Protein AF-A0A2A2GWK4-F1 (afdb_monomer_lite)

pLDDT: mean 82.06, std 14.41, range [37.09, 96.56]

Radius of gyration: 16.37 Å; chains: 1; bounding box: 42×34×47 Å

Secondary structure (DSSP, 8-state):
------PPEEEEEEEETTEEEEEEEEEETTEEEEEEEEEEEEPPHHHHH-TTSPPEEEEEEEEEEEES-GGG--TTTS-TTS-HHHHHHHHHHHHHHHHHHHT-

Foldseek 3Di:
DPPPPQDDWDKDWDDDVQKIWIWIWGADPQFIKIKIWIWGWDDDPVCVVPVPDDIDIHTPDIDIFTDRDLVPDDLVSDDPPDDPVSSVRNNVRSVVVNVVVVVD

Structure (mmCIF, N/CA/C/O backbone):
data_AF-A0A2A2GWK4-F1
#
_entry.id   AF-A0A2A2GWK4-F1
#
loop_
_atom_site.group_PDB
_atom_site.id
_atom_site.type_symbol
_atom_site.label_atom_id
_atom_site.label_alt_id
_atom_site.label_comp_id
_atom_site.label_asym_id
_atom_site.label_entity_id
_atom_site.label_seq_id
_atom_site.pdbx_PDB_ins_code
_atom_site.Cartn_x
_atom_site.Cartn_y
_atom_site.Cartn_z
_atom_site.occupancy
_atom_site.B_iso_or_equiv
_atom_site.auth_seq_id
_atom_site.auth_comp_id
_atom_site.auth_asym_id
_atom_site.auth_atom_id
_atom_site.pdbx_PDB_model_num
ATOM 1 N N . MET A 1 1 ? -4.429 -17.274 30.258 1.00 37.09 1 MET A N 1
ATOM 2 C CA . MET A 1 1 ? -3.946 -16.336 29.219 1.00 37.09 1 MET A CA 1
ATOM 3 C C . MET A 1 1 ? -4.743 -16.583 27.950 1.00 37.09 1 MET A C 1
ATOM 5 O O . MET A 1 1 ? -4.541 -17.601 27.300 1.00 37.09 1 MET A O 1
ATOM 9 N N . ILE A 1 2 ? -5.713 -15.723 27.647 1.00 43.41 2 ILE A N 1
ATOM 10 C CA . ILE A 1 2 ? -6.500 -15.834 26.416 1.00 43.41 2 ILE A CA 1
ATOM 11 C C . ILE A 1 2 ? -5.580 -15.359 25.288 1.00 43.41 2 ILE A C 1
ATOM 13 O O . ILE A 1 2 ? -5.178 -14.198 25.281 1.00 43.41 2 ILE A O 1
ATOM 17 N N . LYS A 1 3 ? -5.183 -16.260 24.379 1.00 45.56 3 LYS A N 1
ATOM 18 C CA . LYS A 1 3 ? -4.551 -15.869 23.112 1.00 45.56 3 LYS A CA 1
ATOM 19 C C . LYS A 1 3 ? -5.536 -14.929 22.423 1.00 45.56 3 LYS A C 1
ATOM 21 O O . LYS A 1 3 ? -6.603 -15.380 22.009 1.00 45.56 3 LYS A O 1
ATOM 26 N N . GLY A 1 4 ? -5.220 -13.634 22.387 1.00 48.41 4 GLY A N 1
ATOM 27 C CA . GLY A 1 4 ? -6.018 -12.653 21.662 1.00 48.41 4 GLY A CA 1
ATOM 28 C C . GLY A 1 4 ? -6.240 -13.183 20.252 1.00 48.41 4 GLY A C 1
ATOM 29 O O . GLY A 1 4 ? -5.276 -13.562 19.587 1.00 48.41 4 GLY A O 1
ATOM 30 N N . LYS A 1 5 ? -7.504 -13.319 19.844 1.00 52.06 5 LYS A N 1
ATOM 31 C CA . LYS A 1 5 ? -7.852 -13.733 18.484 1.00 52.06 5 LYS A CA 1
ATOM 32 C C . LYS A 1 5 ? -7.156 -12.758 17.536 1.00 52.06 5 LYS A C 1
ATOM 34 O O . LYS A 1 5 ? -7.502 -11.580 17.529 1.00 52.06 5 LYS A O 1
ATOM 39 N N . GLU A 1 6 ? -6.150 -13.219 16.793 1.00 55.38 6 GLU A N 1
ATOM 40 C CA . GLU A 1 6 ? -5.545 -12.403 15.744 1.00 55.38 6 GLU A CA 1
ATOM 41 C C . GLU A 1 6 ? -6.649 -12.048 14.751 1.00 55.38 6 GLU A C 1
ATOM 43 O O . GLU A 1 6 ? -7.264 -12.918 14.132 1.00 55.38 6 GLU A O 1
ATOM 48 N N . LEU A 1 7 ? -6.955 -10.757 14.665 1.00 62.06 7 LEU A N 1
ATOM 49 C CA . LEU A 1 7 ? -7.925 -10.249 13.711 1.00 62.06 7 LEU A CA 1
ATOM 50 C C . LEU A 1 7 ? -7.404 -10.484 12.283 1.00 62.06 7 LEU A C 1
ATOM 52 O O . LEU A 1 7 ? -6.186 -10.470 12.059 1.00 62.06 7 LEU A O 1
ATOM 56 N N . PRO A 1 8 ? -8.302 -10.692 11.304 1.00 72.56 8 PRO A N 1
ATOM 57 C CA . PRO A 1 8 ? -7.906 -10.997 9.938 1.00 72.56 8 PRO A CA 1
ATOM 58 C C . PRO A 1 8 ? -6.983 -9.907 9.381 1.00 72.56 8 PRO A C 1
ATOM 60 O O . PRO A 1 8 ? -7.288 -8.714 9.418 1.00 72.56 8 PRO A O 1
ATOM 63 N N . THR A 1 9 ? -5.831 -10.337 8.867 1.00 85.00 9 THR A N 1
ATOM 64 C CA . THR A 1 9 ? -4.916 -9.473 8.119 1.00 85.00 9 THR A CA 1
ATOM 65 C C . THR A 1 9 ? -5.297 -9.536 6.647 1.00 85.00 9 THR A C 1
ATOM 67 O O . THR A 1 9 ? -5.266 -10.606 6.042 1.00 85.00 9 THR A O 1
ATOM 70 N N . LEU A 1 10 ? -5.642 -8.392 6.060 1.00 91.31 10 LEU A N 1
ATOM 71 C CA . LEU A 1 10 ? -5.964 -8.280 4.641 1.00 91.31 10 LEU A CA 1
ATOM 72 C C . LEU A 1 10 ? -4.744 -7.821 3.852 1.00 91.31 10 LEU A C 1
ATOM 74 O O . LEU A 1 10 ? -3.921 -7.045 4.329 1.00 91.31 10 LEU A O 1
ATOM 78 N N . TYR A 1 11 ? -4.641 -8.290 2.616 1.00 93.69 11 TYR A N 1
ATOM 79 C CA . TYR A 1 11 ? -3.549 -7.946 1.718 1.00 93.69 11 TYR A CA 1
ATOM 80 C C . TYR A 1 11 ? -4.087 -7.711 0.312 1.00 93.69 11 TYR A C 1
ATOM 82 O O . TYR A 1 11 ? -4.888 -8.498 -0.200 1.00 93.69 11 TYR A O 1
ATOM 90 N N . ASP A 1 12 ? -3.623 -6.643 -0.329 1.00 95.44 12 ASP A N 1
ATOM 91 C CA . ASP A 1 12 ? -3.877 -6.409 -1.745 1.00 95.44 12 ASP A CA 1
ATOM 92 C C . ASP A 1 12 ? -2.677 -5.717 -2.411 1.00 95.44 12 ASP A C 1
ATOM 94 O O . ASP A 1 12 ? -1.815 -5.120 -1.756 1.00 95.44 12 ASP A O 1
ATOM 98 N N . ARG A 1 13 ? -2.569 -5.857 -3.735 1.00 94.69 13 ARG A N 1
ATOM 99 C CA . ARG A 1 13 ? -1.432 -5.365 -4.512 1.00 94.69 13 ARG A CA 1
ATOM 100 C C . ARG A 1 13 ? -1.795 -5.001 -5.944 1.00 94.69 13 ARG A C 1
ATOM 102 O O . ARG A 1 13 ? -2.664 -5.606 -6.564 1.00 94.69 13 ARG A O 1
ATOM 109 N N . VAL A 1 14 ? -1.003 -4.101 -6.517 1.00 95.75 14 VAL A N 1
ATOM 110 C CA . VAL A 1 14 ? -1.017 -3.770 -7.947 1.00 95.75 14 VAL A CA 1
ATOM 111 C C . VAL A 1 14 ? 0.410 -3.800 -8.495 1.00 95.75 14 VAL A C 1
ATOM 113 O O . VAL A 1 14 ? 1.334 -3.244 -7.899 1.00 95.75 14 VAL A O 1
ATOM 116 N N . GLY A 1 15 ? 0.602 -4.475 -9.631 1.00 93.00 15 GLY A N 1
ATOM 117 C CA . GLY A 1 15 ? 1.865 -4.499 -10.369 1.00 93.00 15 GLY A CA 1
ATOM 118 C C . GLY A 1 15 ? 1.829 -3.536 -11.554 1.00 93.00 15 GLY A C 1
ATOM 119 O O . GLY A 1 15 ? 0.889 -3.585 -12.339 1.00 93.00 15 GLY A O 1
ATOM 120 N N . ILE A 1 16 ? 2.851 -2.689 -11.697 1.00 91.00 16 ILE A N 1
ATOM 121 C CA . ILE A 1 16 ? 3.007 -1.749 -12.819 1.00 91.00 16 ILE A CA 1
ATOM 122 C C . ILE A 1 16 ? 4.443 -1.853 -13.334 1.00 91.00 16 ILE A C 1
ATOM 124 O O . ILE A 1 16 ? 5.397 -1.444 -12.665 1.00 91.00 16 ILE A O 1
ATOM 128 N N . GLY A 1 17 ? 4.611 -2.449 -14.516 1.00 88.12 17 GLY A N 1
ATOM 129 C CA . GLY A 1 17 ? 5.925 -2.720 -15.099 1.00 88.12 17 GLY A CA 1
ATOM 130 C C . GLY A 1 17 ? 6.814 -3.552 -14.166 1.00 88.12 17 GLY A C 1
ATOM 131 O O . GLY A 1 17 ? 6.493 -4.686 -13.808 1.00 88.12 17 GLY A O 1
ATOM 132 N N . SER A 1 18 ? 7.957 -2.992 -13.757 1.00 88.56 18 SER A N 1
ATOM 133 C CA . SER A 1 18 ? 8.884 -3.630 -12.810 1.00 88.56 18 SER A CA 1
ATOM 134 C C . SER A 1 18 ? 8.537 -3.386 -11.336 1.00 88.56 18 SER A C 1
ATOM 136 O O . SER A 1 18 ? 9.186 -3.968 -10.465 1.00 88.56 18 SER A O 1
ATOM 138 N N . LYS A 1 19 ? 7.534 -2.557 -11.031 1.00 92.38 19 LYS A N 1
ATOM 139 C CA . LYS A 1 19 ? 7.162 -2.148 -9.671 1.00 92.38 19 LYS A CA 1
ATOM 140 C C . LYS A 1 19 ? 5.930 -2.918 -9.189 1.00 92.38 19 LYS A C 1
ATOM 142 O O . LYS A 1 19 ? 5.065 -3.294 -9.973 1.00 92.38 19 LYS A O 1
ATOM 147 N N . ASN A 1 20 ? 5.845 -3.159 -7.888 1.00 94.62 20 ASN A N 1
ATOM 148 C CA . ASN A 1 20 ? 4.645 -3.640 -7.213 1.00 94.62 20 ASN A CA 1
ATOM 149 C C . ASN A 1 20 ? 4.367 -2.760 -6.007 1.00 94.62 20 ASN A C 1
ATOM 151 O O . ASN A 1 20 ? 5.264 -2.524 -5.204 1.00 94.62 20 ASN A O 1
ATOM 155 N N . TYR A 1 21 ? 3.121 -2.348 -5.874 1.00 96.31 21 TYR A N 1
ATOM 156 C CA . TYR A 1 21 ? 2.600 -1.576 -4.761 1.00 96.31 21 TYR A CA 1
ATOM 157 C C . TYR A 1 21 ? 1.717 -2.517 -3.956 1.00 96.31 21 TYR A C 1
ATOM 159 O O . TYR A 1 21 ? 0.845 -3.170 -4.526 1.00 96.31 21 TYR A O 1
ATOM 167 N N . CYS A 1 22 ? 2.003 -2.671 -2.671 1.00 95.88 22 CYS A N 1
ATOM 168 C CA . CYS A 1 22 ? 1.325 -3.614 -1.792 1.00 95.88 22 CYS A CA 1
ATOM 169 C C . CYS A 1 22 ? 0.803 -2.867 -0.571 1.00 95.88 22 CYS A C 1
ATOM 171 O O . CYS A 1 22 ? 1.513 -2.018 -0.034 1.00 95.88 22 CYS A O 1
ATOM 173 N N . VAL A 1 23 ? -0.396 -3.219 -0.119 1.00 95.69 23 VAL A N 1
ATOM 174 C CA . VAL A 1 23 ? -0.943 -2.748 1.151 1.00 95.69 23 VAL A CA 1
ATOM 175 C C . VAL A 1 23 ? -1.326 -3.963 1.975 1.00 95.69 23 VAL A C 1
ATOM 177 O O . VAL A 1 23 ? -2.092 -4.812 1.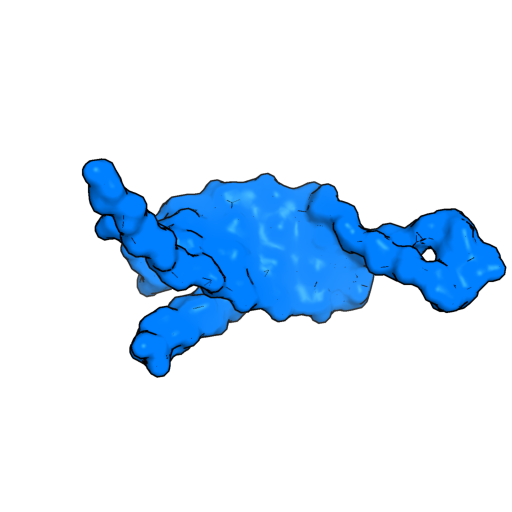520 1.00 95.69 23 VAL A O 1
ATOM 180 N N . THR A 1 24 ? -0.775 -4.040 3.180 1.00 95.12 24 THR A N 1
ATOM 181 C CA . THR A 1 24 ? -1.219 -4.990 4.201 1.00 95.12 24 THR A CA 1
ATOM 182 C C . THR A 1 24 ? -2.007 -4.216 5.241 1.00 95.12 24 THR A C 1
ATOM 184 O O . THR A 1 24 ? -1.497 -3.244 5.780 1.00 95.12 24 THR A O 1
ATOM 187 N N . CYS A 1 25 ? -3.229 -4.640 5.525 1.00 92.94 25 CYS A N 1
ATOM 188 C CA . CYS A 1 25 ? -4.103 -4.035 6.513 1.00 92.94 25 CYS A CA 1
ATOM 189 C C . CYS A 1 25 ? -4.276 -4.982 7.694 1.00 92.94 25 CYS A C 1
ATOM 191 O O . CYS A 1 25 ? -4.687 -6.130 7.521 1.00 92.94 25 CYS A O 1
ATOM 193 N N . LYS A 1 26 ? -4.001 -4.487 8.898 1.00 91.81 26 LYS A N 1
ATOM 194 C CA . LYS A 1 26 ? -4.241 -5.202 10.150 1.00 91.81 26 LYS A CA 1
ATOM 195 C C . LYS A 1 26 ? -5.262 -4.433 10.971 1.00 91.81 26 LYS A C 1
ATOM 197 O O . LYS A 1 26 ? -5.014 -3.285 11.329 1.00 91.81 26 LYS A O 1
ATOM 202 N N . LYS A 1 27 ? -6.389 -5.071 11.288 1.00 87.06 27 LYS A N 1
ATOM 203 C CA . LYS A 1 27 ? -7.375 -4.496 12.206 1.00 87.06 27 LYS A CA 1
ATOM 204 C C . LYS A 1 27 ? -6.807 -4.472 13.629 1.00 87.06 27 LYS A C 1
ATOM 206 O O . LYS A 1 27 ? -6.179 -5.437 14.071 1.00 87.06 27 LYS A O 1
ATOM 211 N N . LYS A 1 28 ? -7.016 -3.358 14.318 1.00 87.06 28 LYS A N 1
ATOM 212 C CA . LYS A 1 28 ? -6.687 -3.108 15.724 1.00 87.06 28 LYS A CA 1
ATOM 213 C C . LYS A 1 28 ? -7.966 -2.737 16.475 1.00 87.06 28 LYS A C 1
ATOM 215 O O . LYS A 1 28 ? -9.019 -2.581 15.864 1.00 87.06 28 LYS A O 1
ATOM 220 N N . GLU A 1 29 ? -7.884 -2.636 17.798 1.00 84.50 29 GLU A N 1
ATOM 221 C CA . GLU A 1 29 ? -9.038 -2.275 18.636 1.00 84.50 29 GLU A CA 1
ATOM 222 C C . GLU A 1 29 ? -9.557 -0.861 18.333 1.00 84.50 29 GLU A C 1
ATOM 224 O O . GLU A 1 29 ? -10.759 -0.626 18.375 1.00 84.50 29 GLU A O 1
ATOM 229 N N . ASP A 1 30 ? -8.664 0.055 17.957 1.00 84.38 30 ASP A N 1
ATOM 230 C CA . ASP A 1 30 ? -8.930 1.480 17.739 1.00 84.38 30 ASP A CA 1
ATOM 231 C C . ASP A 1 30 ? -8.818 1.918 16.264 1.00 84.38 30 ASP A C 1
ATOM 233 O O . ASP A 1 30 ? -8.732 3.112 15.972 1.00 84.38 30 ASP A O 1
ATOM 237 N N . GLY A 1 31 ? -8.790 0.968 15.322 1.00 87.69 31 GLY A N 1
ATOM 238 C CA . GLY A 1 31 ? -8.705 1.266 13.890 1.00 87.69 31 GLY A CA 1
ATOM 239 C C . GLY A 1 31 ? -7.941 0.216 13.088 1.00 87.69 31 GLY A C 1
ATOM 240 O O . GLY A 1 31 ? -8.095 -0.989 13.294 1.00 87.69 31 GLY A O 1
ATOM 241 N N . TYR A 1 32 ? -7.109 0.674 12.153 1.00 89.88 32 TYR A N 1
ATOM 242 C CA . TYR A 1 32 ? -6.344 -0.169 11.241 1.00 89.88 32 TYR A CA 1
ATOM 243 C C . TYR A 1 32 ? -4.909 0.334 11.089 1.00 89.88 32 TYR A C 1
ATOM 245 O O . TYR A 1 32 ? -4.664 1.519 10.862 1.00 89.88 32 TYR A O 1
ATOM 253 N N . ASP A 1 33 ? -3.961 -0.597 11.143 1.00 91.94 33 ASP A N 1
ATOM 254 C CA . ASP A 1 33 ? -2.579 -0.355 10.744 1.00 91.94 33 ASP A CA 1
ATOM 255 C C . ASP A 1 33 ? -2.408 -0.809 9.288 1.00 91.94 33 ASP A C 1
ATOM 257 O O . ASP A 1 33 ? -2.615 -1.983 8.954 1.00 91.94 33 ASP A O 1
ATOM 261 N N . LEU A 1 34 ? -2.020 0.117 8.413 1.00 93.44 34 LEU A N 1
ATOM 262 C CA . LEU A 1 34 ? -1.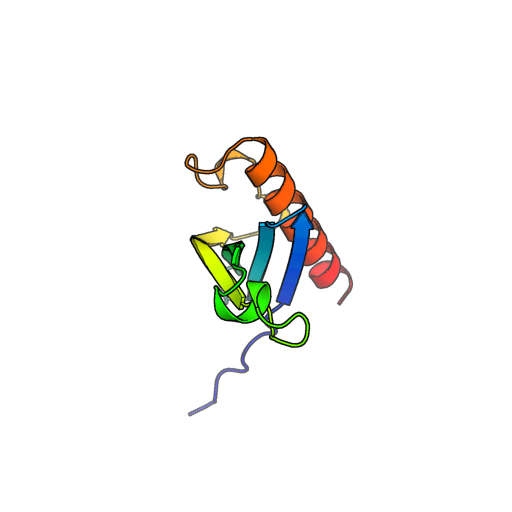738 -0.144 7.007 1.00 93.44 34 LEU A CA 1
ATOM 263 C C . LEU A 1 34 ? -0.230 -0.087 6.754 1.00 93.44 34 LEU A C 1
ATOM 265 O O . LEU A 1 34 ? 0.399 0.957 6.914 1.00 93.44 34 LEU A O 1
ATOM 269 N N . LEU A 1 35 ? 0.340 -1.192 6.285 1.00 95.44 35 LEU A N 1
ATOM 270 C CA . LEU A 1 35 ? 1.713 -1.273 5.795 1.00 95.44 35 LEU A CA 1
ATOM 271 C C . LEU A 1 35 ? 1.720 -1.094 4.275 1.00 95.44 35 LEU A C 1
ATOM 273 O O . LEU A 1 35 ? 1.213 -1.948 3.544 1.00 95.44 35 LEU A O 1
ATOM 277 N N . LEU A 1 36 ? 2.320 -0.003 3.806 1.00 95.56 36 LEU A N 1
ATOM 278 C CA . LEU A 1 36 ? 2.449 0.346 2.396 1.00 95.56 36 LEU A CA 1
ATOM 279 C C . LEU A 1 36 ? 3.861 -0.000 1.932 1.00 95.56 36 LEU A C 1
ATOM 281 O O . LEU A 1 36 ? 4.839 0.565 2.420 1.00 95.56 36 LEU A O 1
ATOM 285 N N . GLU A 1 37 ? 3.974 -0.890 0.949 1.00 96.56 37 GLU A N 1
ATOM 286 C CA . GLU A 1 37 ? 5.261 -1.301 0.394 1.00 96.56 37 GLU A CA 1
ATOM 287 C C . GLU A 1 37 ? 5.319 -1.087 -1.117 1.00 96.56 37 GLU A C 1
ATOM 289 O O . GLU A 1 37 ? 4.457 -1.550 -1.867 1.00 96.56 37 GLU A O 1
ATOM 294 N N . LYS A 1 38 ? 6.411 -0.482 -1.588 1.00 95.06 38 LYS A N 1
ATOM 295 C CA . LYS A 1 38 ? 6.800 -0.490 -3.002 1.00 95.06 38 LYS A CA 1
ATOM 296 C C . LYS A 1 38 ? 7.950 -1.465 -3.178 1.00 95.06 38 LYS A C 1
ATOM 298 O O . LYS A 1 38 ? 8.992 -1.340 -2.534 1.00 95.06 38 LYS A O 1
ATOM 303 N N . LYS A 1 39 ? 7.790 -2.418 -4.090 1.00 93.75 39 LYS A N 1
ATOM 304 C CA . LYS A 1 39 ? 8.789 -3.443 -4.398 1.00 93.75 39 LYS A CA 1
ATOM 305 C C . LYS A 1 39 ? 9.188 -3.355 -5.862 1.00 93.75 39 LYS A C 1
ATOM 307 O O . LYS A 1 39 ? 8.321 -3.280 -6.726 1.00 93.75 39 LYS A O 1
ATOM 312 N N . ILE A 1 40 ? 10.480 -3.417 -6.162 1.00 91.56 40 ILE A N 1
ATOM 313 C CA . ILE A 1 40 ? 10.979 -3.502 -7.540 1.00 91.56 40 ILE A CA 1
ATOM 314 C C . ILE A 1 40 ? 11.414 -4.926 -7.860 1.00 91.56 40 ILE A C 1
ATOM 316 O O . ILE A 1 40 ? 11.987 -5.629 -7.025 1.00 91.56 40 ILE A O 1
ATOM 320 N N . LYS A 1 41 ? 11.135 -5.360 -9.085 1.00 85.25 41 LYS A N 1
ATOM 321 C CA . LYS A 1 41 ? 11.622 -6.617 -9.640 1.00 85.25 41 LYS A CA 1
ATOM 322 C C . LYS A 1 41 ? 13.116 -6.474 -9.903 1.00 85.25 41 LYS A C 1
ATOM 324 O O . LYS A 1 41 ? 13.525 -5.678 -10.742 1.00 85.25 41 LYS A O 1
ATOM 329 N N . ILE A 1 42 ? 13.915 -7.279 -9.217 1.00 80.56 42 ILE A N 1
ATOM 330 C CA . ILE A 1 42 ? 15.347 -7.395 -9.463 1.00 80.56 42 ILE A CA 1
ATOM 331 C C . ILE A 1 42 ? 15.572 -8.668 -10.273 1.00 80.56 42 ILE A C 1
ATOM 333 O O . ILE A 1 42 ? 15.197 -9.770 -9.863 1.00 80.56 42 ILE A O 1
ATOM 337 N N . ARG A 1 43 ? 16.178 -8.517 -11.453 1.00 70.25 43 ARG A N 1
ATOM 338 C CA . ARG A 1 43 ? 16.750 -9.655 -12.173 1.00 70.25 43 ARG A CA 1
ATOM 339 C C . ARG A 1 43 ? 18.112 -9.924 -11.550 1.00 70.25 43 ARG A C 1
ATOM 341 O O . ARG A 1 43 ? 18.966 -9.044 -11.540 1.00 70.25 43 ARG A O 1
ATOM 348 N N . SER A 1 44 ? 18.315 -11.117 -11.001 1.00 63.66 44 SER A N 1
ATOM 349 C CA . SER A 1 44 ? 19.665 -11.519 -10.612 1.00 63.66 44 SER A CA 1
ATOM 350 C C . SER A 1 44 ? 20.543 -11.576 -11.870 1.00 63.66 44 SER A C 1
ATOM 352 O O . SER A 1 44 ? 20.051 -11.939 -12.940 1.00 63.66 44 SER A O 1
ATOM 354 N N . LYS A 1 45 ? 21.847 -11.271 -11.760 1.00 62.78 45 LYS A N 1
ATOM 355 C CA . LYS A 1 45 ? 22.809 -11.496 -12.863 1.00 62.78 45 LYS A CA 1
ATOM 356 C C . LYS A 1 45 ? 22.729 -12.942 -13.381 1.00 62.78 45 LYS A C 1
ATOM 358 O O . LYS A 1 45 ? 22.831 -13.189 -14.573 1.00 62.78 45 LYS A O 1
ATOM 363 N N . ARG A 1 46 ? 22.420 -13.884 -12.482 1.00 57.72 46 ARG A N 1
ATOM 364 C CA . ARG A 1 46 ? 22.191 -15.300 -12.796 1.00 57.72 46 ARG A CA 1
ATOM 365 C C . ARG A 1 46 ? 20.947 -15.553 -13.661 1.00 57.72 46 ARG A C 1
ATOM 367 O O . ARG A 1 46 ? 20.972 -16.506 -14.417 1.00 57.72 46 ARG A O 1
ATOM 374 N N . LYS A 1 47 ? 19.894 -14.726 -13.591 1.00 58.41 47 LYS A N 1
ATOM 375 C CA . LYS A 1 47 ? 18.733 -14.820 -14.498 1.00 58.41 47 LYS A CA 1
ATOM 376 C C . LYS A 1 47 ? 19.042 -14.300 -15.903 1.00 58.41 47 LYS A C 1
ATOM 378 O O . LYS A 1 47 ? 18.455 -14.763 -16.869 1.00 58.41 47 LYS A O 1
ATOM 383 N N . VAL A 1 48 ? 19.939 -13.321 -16.020 1.00 59.12 48 VAL A N 1
ATOM 384 C CA . VAL A 1 48 ? 20.391 -12.841 -17.338 1.00 59.12 48 VAL A CA 1
ATOM 385 C C . VAL A 1 48 ? 21.099 -13.970 -18.093 1.00 59.12 48 VAL A C 1
ATOM 387 O O . VAL A 1 48 ? 20.919 -14.089 -19.296 1.00 59.12 48 VAL A O 1
ATOM 390 N N . ALA A 1 49 ? 21.826 -14.824 -17.367 1.00 60.78 49 ALA A N 1
ATOM 391 C CA . ALA A 1 49 ? 22.481 -16.012 -17.910 1.00 60.78 49 ALA A CA 1
ATOM 392 C C . ALA A 1 49 ? 21.569 -17.255 -18.015 1.00 60.78 49 ALA A C 1
ATOM 394 O O . ALA A 1 49 ? 21.886 -18.163 -18.772 1.00 60.78 49 ALA A O 1
ATOM 395 N N . ASP A 1 50 ? 20.463 -17.318 -17.264 1.00 62.38 50 ASP A N 1
ATOM 396 C CA . ASP A 1 50 ? 19.559 -18.475 -17.224 1.00 62.38 50 ASP A CA 1
ATOM 397 C C . ASP A 1 50 ? 18.087 -18.029 -17.049 1.00 62.38 50 ASP A C 1
ATOM 399 O O . ASP A 1 50 ? 17.687 -17.595 -15.954 1.00 62.38 50 ASP A O 1
ATOM 403 N N . PRO A 1 51 ? 17.248 -18.135 -18.099 1.00 64.00 51 PRO A N 1
ATOM 404 C CA . PRO A 1 51 ? 15.862 -17.676 -18.063 1.00 64.00 51 PRO A CA 1
ATOM 405 C C . PRO A 1 51 ? 14.998 -18.416 -17.028 1.00 64.00 51 PRO A C 1
ATOM 407 O O . PRO A 1 51 ? 14.026 -17.825 -16.532 1.00 64.00 51 PRO A O 1
ATOM 410 N N . ASN A 1 52 ? 15.390 -19.632 -16.623 1.00 69.44 52 ASN A N 1
ATOM 411 C CA . ASN A 1 52 ? 14.670 -20.459 -15.652 1.00 69.44 52 ASN A CA 1
ATOM 412 C C . ASN A 1 52 ? 14.853 -19.985 -14.202 1.00 69.44 52 ASN A C 1
ATOM 414 O O . ASN A 1 52 ? 14.114 -20.410 -13.313 1.00 69.44 52 ASN A O 1
ATOM 418 N N . LYS A 1 53 ? 15.783 -19.057 -13.924 1.00 64.81 53 LYS A N 1
ATOM 419 C CA . LYS A 1 53 ? 15.965 -18.539 -12.558 1.00 64.81 53 LYS A CA 1
ATOM 420 C C . LYS A 1 53 ? 14.924 -17.496 -12.166 1.00 64.81 53 LYS A C 1
ATOM 422 O O . LYS A 1 53 ? 14.550 -16.604 -12.938 1.00 64.81 53 LYS A O 1
ATOM 427 N N . SER A 1 54 ? 14.476 -17.591 -10.914 1.00 60.31 54 SER A N 1
ATOM 428 C CA . SER A 1 54 ? 13.444 -16.730 -10.333 1.00 60.31 54 SER A CA 1
ATOM 429 C C . SER A 1 54 ? 13.882 -15.262 -10.255 1.00 60.31 54 SER A C 1
ATOM 431 O O . SER A 1 54 ? 15.039 -14.933 -9.987 1.00 60.31 54 SER A O 1
ATOM 433 N N . THR A 1 55 ? 12.935 -14.358 -10.503 1.00 66.50 55 THR A N 1
ATOM 434 C CA . THR A 1 55 ? 13.091 -12.930 -10.203 1.00 66.50 55 THR A CA 1
ATOM 435 C C . THR A 1 55 ? 12.656 -12.631 -8.782 1.00 66.50 55 THR A C 1
ATOM 437 O O . THR A 1 55 ? 11.500 -12.865 -8.436 1.00 66.50 55 THR A O 1
ATOM 440 N N . THR A 1 56 ? 13.542 -12.014 -8.005 1.00 78.56 56 THR A N 1
ATOM 441 C CA . THR A 1 56 ? 13.247 -11.553 -6.645 1.00 78.56 56 THR A CA 1
ATOM 442 C C . THR A 1 56 ? 12.622 -10.159 -6.682 1.00 78.56 56 THR A C 1
ATOM 444 O O . THR A 1 56 ? 12.881 -9.364 -7.589 1.00 78.56 56 THR A O 1
ATOM 447 N N . ARG A 1 57 ? 11.787 -9.834 -5.694 1.00 81.94 57 ARG A N 1
ATOM 448 C CA . ARG A 1 57 ? 11.276 -8.475 -5.482 1.00 81.94 57 ARG A CA 1
ATOM 449 C C . ARG A 1 57 ? 11.957 -7.879 -4.255 1.00 81.94 57 ARG A C 1
ATOM 451 O O . ARG A 1 57 ? 11.925 -8.495 -3.197 1.00 81.94 57 ARG A O 1
ATOM 458 N N . LYS A 1 58 ? 12.561 -6.700 -4.395 1.00 88.38 58 LYS A N 1
ATOM 459 C CA . LYS A 1 58 ? 13.181 -5.959 -3.287 1.00 88.38 58 LYS A CA 1
ATOM 460 C C . LYS A 1 58 ? 12.279 -4.808 -2.879 1.00 88.38 58 LYS A C 1
ATOM 462 O O . LYS A 1 58 ? 11.825 -4.066 -3.747 1.00 88.38 58 LYS A O 1
ATOM 467 N N . ILE A 1 59 ? 12.042 -4.659 -1.582 1.00 92.12 59 ILE A N 1
ATOM 468 C CA . ILE A 1 59 ? 11.333 -3.508 -1.021 1.00 92.12 59 ILE A CA 1
ATOM 469 C C . ILE A 1 59 ? 12.243 -2.281 -1.146 1.00 92.12 59 ILE A C 1
ATOM 471 O O . ILE A 1 59 ? 13.406 -2.325 -0.750 1.00 92.12 59 ILE A O 1
ATOM 475 N N . VAL A 1 60 ? 11.726 -1.214 -1.748 1.00 92.69 60 VAL A N 1
ATOM 476 C CA . VAL A 1 60 ? 12.427 0.074 -1.921 1.00 92.69 60 VAL A CA 1
ATOM 477 C C . VAL A 1 60 ? 11.729 1.223 -1.207 1.00 92.69 60 VAL A C 1
ATOM 479 O O . VAL A 1 60 ? 12.294 2.300 -1.087 1.00 92.69 60 VAL A O 1
ATOM 482 N N . PHE A 1 61 ? 10.507 0.991 -0.739 1.00 93.69 61 PHE A N 1
ATOM 483 C CA . PHE A 1 61 ? 9.770 1.883 0.138 1.00 93.69 61 PHE A CA 1
ATOM 484 C C . PHE A 1 61 ? 8.896 1.020 1.038 1.00 93.69 61 PHE A C 1
ATOM 486 O O . PHE A 1 61 ? 8.270 0.074 0.550 1.00 93.69 61 PHE A O 1
ATOM 493 N N . SER A 1 62 ? 8.870 1.344 2.323 1.00 95.00 62 SER A N 1
ATOM 494 C CA . SER A 1 62 ? 8.042 0.692 3.328 1.00 95.00 62 SER A CA 1
ATOM 495 C C . SER A 1 62 ? 7.674 1.723 4.376 1.00 95.00 62 SER A C 1
ATOM 497 O O . SER A 1 62 ? 8.555 2.391 4.910 1.00 95.00 62 SER A O 1
ATOM 499 N N . THR A 1 63 ? 6.392 1.842 4.680 1.00 94.56 63 THR A N 1
ATOM 500 C CA . THR A 1 63 ? 5.906 2.743 5.724 1.00 94.56 63 THR A CA 1
ATOM 501 C C . THR A 1 63 ? 4.630 2.190 6.334 1.00 94.56 63 THR A C 1
ATOM 503 O O . THR A 1 63 ? 3.863 1.508 5.653 1.00 94.56 63 THR A O 1
ATOM 506 N N . ASN A 1 64 ? 4.407 2.490 7.608 1.00 92.88 64 ASN A N 1
ATOM 507 C CA . ASN A 1 64 ? 3.155 2.186 8.282 1.00 92.88 64 ASN A CA 1
ATOM 508 C C . ASN A 1 64 ? 2.367 3.478 8.469 1.00 92.88 64 ASN A C 1
ATOM 510 O O . ASN A 1 64 ? 2.933 4.495 8.866 1.00 92.88 64 ASN A O 1
ATOM 514 N N . ILE A 1 65 ? 1.066 3.418 8.216 1.00 91.38 65 ILE A N 1
ATOM 515 C CA . ILE A 1 65 ? 0.120 4.473 8.573 1.00 91.38 65 ILE A CA 1
ATOM 516 C C . ILE A 1 65 ? -0.973 3.866 9.445 1.00 91.38 65 ILE A C 1
ATOM 518 O O . ILE A 1 65 ? -1.416 2.743 9.199 1.00 91.38 65 ILE A O 1
ATOM 522 N N . ARG A 1 66 ? -1.401 4.608 10.463 1.00 89.81 66 ARG A N 1
ATOM 523 C CA . ARG A 1 66 ? -2.533 4.234 11.309 1.00 89.81 66 ARG A CA 1
ATOM 524 C C . ARG A 1 66 ? -3.730 5.074 10.910 1.00 89.81 66 ARG A C 1
ATOM 526 O O . ARG A 1 66 ? -3.613 6.291 10.775 1.00 89.81 66 ARG A O 1
ATOM 533 N N . ILE A 1 67 ? -4.865 4.423 10.726 1.00 88.88 67 ILE A N 1
ATOM 534 C CA . ILE A 1 67 ? -6.131 5.071 10.396 1.00 88.88 67 ILE A CA 1
ATOM 535 C C . ILE A 1 67 ? -7.193 4.609 11.388 1.00 88.88 67 ILE A C 1
ATOM 537 O O . ILE A 1 67 ? -7.196 3.452 11.797 1.00 88.88 67 ILE A O 1
ATOM 541 N N . SER A 1 68 ? -8.091 5.507 11.785 1.00 85.00 68 SER A N 1
ATOM 542 C CA . SER A 1 68 ? -9.255 5.131 12.601 1.00 85.00 68 SER A CA 1
ATOM 543 C C . SER A 1 68 ? -10.369 4.544 11.740 1.00 85.00 68 SER A C 1
ATOM 545 O O . SER A 1 68 ? -11.043 3.610 12.160 1.00 85.00 68 SER A O 1
ATOM 547 N N . ASP A 1 69 ? -10.523 5.064 10.522 1.00 80.94 69 ASP A N 1
ATOM 548 C CA . ASP A 1 69 ? -11.571 4.681 9.584 1.00 80.94 69 ASP A CA 1
ATOM 549 C C . ASP A 1 69 ? -11.086 4.836 8.134 1.00 80.94 69 ASP A C 1
ATOM 551 O O . ASP A 1 69 ? -10.252 5.704 7.844 1.00 80.94 69 ASP A O 1
ATOM 555 N N . PHE A 1 70 ? -11.611 4.012 7.228 1.00 80.50 70 PHE A N 1
ATOM 556 C CA . PHE A 1 70 ? -11.322 4.080 5.798 1.00 80.50 70 PHE A CA 1
ATOM 557 C C . PHE A 1 70 ? -11.948 5.306 5.130 1.00 80.50 70 PHE A C 1
ATOM 559 O O . PHE A 1 70 ? -11.335 5.866 4.217 1.00 80.50 70 PHE A O 1
ATOM 566 N N . ASP A 1 71 ? -13.074 5.803 5.646 1.00 72.69 71 ASP A N 1
ATOM 567 C CA . ASP A 1 71 ? -13.723 7.025 5.147 1.00 72.69 71 ASP A CA 1
ATOM 568 C C . ASP A 1 71 ? -12.865 8.285 5.345 1.00 72.69 71 ASP A C 1
ATOM 570 O O . ASP A 1 71 ? -13.018 9.285 4.643 1.00 72.69 71 ASP A O 1
ATOM 574 N N . LYS A 1 72 ? -11.900 8.235 6.272 1.00 66.56 72 LYS A N 1
ATOM 575 C CA . LYS A 1 72 ? -10.996 9.350 6.591 1.00 66.56 72 LYS A CA 1
ATOM 576 C C . LYS A 1 72 ? -9.701 9.347 5.780 1.00 66.56 72 LYS A C 1
ATOM 578 O O . LYS A 1 72 ? -8.829 10.180 6.027 1.00 66.56 72 LYS A O 1
ATOM 583 N N . ILE A 1 73 ? -9.534 8.431 4.824 1.00 67.38 73 ILE A N 1
ATOM 584 C CA . ILE A 1 73 ? -8.301 8.340 4.033 1.00 67.38 73 ILE A CA 1
ATOM 585 C C . ILE A 1 73 ? -8.300 9.426 2.954 1.00 67.38 73 ILE A C 1
ATOM 587 O O . ILE A 1 73 ? -8.658 9.216 1.791 1.00 67.38 73 ILE A O 1
ATOM 591 N N . SER A 1 74 ? -7.863 10.617 3.356 1.00 64.06 74 SER A N 1
ATOM 592 C CA . SER A 1 74 ? -7.532 11.701 2.440 1.00 64.06 74 SER A CA 1
ATOM 593 C C . SER A 1 74 ? -6.135 11.503 1.838 1.00 64.06 74 SER A C 1
ATOM 595 O O . SER A 1 74 ? -5.331 10.676 2.278 1.00 64.06 74 SER A O 1
ATOM 597 N N . TYR A 1 75 ? -5.825 12.288 0.805 1.00 58.69 75 TYR A N 1
ATOM 598 C CA . TYR A 1 75 ? -4.496 12.321 0.188 1.00 58.69 75 TYR A CA 1
ATOM 599 C C . TYR A 1 75 ? -3.384 12.746 1.173 1.00 58.69 75 TYR A C 1
ATOM 601 O O . TYR A 1 75 ? -2.213 12.403 0.970 1.00 58.69 75 TYR A O 1
ATOM 609 N N . ASP A 1 76 ? -3.758 13.451 2.244 1.00 64.31 76 ASP A N 1
ATOM 610 C CA . ASP A 1 76 ? -2.849 14.008 3.252 1.00 64.31 76 ASP A CA 1
ATOM 611 C C . ASP A 1 76 ? -2.412 12.972 4.290 1.00 64.31 76 ASP A C 1
ATOM 613 O O . ASP A 1 76 ? -1.347 13.105 4.886 1.00 64.31 76 ASP A O 1
ATOM 617 N N . VAL A 1 77 ? -3.183 11.891 4.453 1.00 78.94 77 VAL A N 1
ATOM 618 C CA . VAL A 1 77 ? -2.809 10.752 5.308 1.00 78.94 77 VAL A CA 1
ATOM 619 C C . VAL A 1 77 ? -1.664 9.945 4.679 1.00 78.94 77 VAL A C 1
ATOM 621 O O . VAL A 1 77 ? -0.900 9.275 5.376 1.00 78.94 77 VAL A O 1
ATOM 624 N N . LEU A 1 78 ? -1.510 10.009 3.350 1.00 85.12 78 LEU A N 1
ATOM 625 C CA . LEU A 1 78 ? -0.424 9.332 2.647 1.00 85.12 78 LEU A CA 1
ATOM 626 C C . LEU A 1 78 ? 0.879 10.145 2.730 1.00 85.12 78 LEU A C 1
ATOM 628 O O . LEU A 1 78 ? 0.863 11.347 2.443 1.00 85.12 78 LEU A O 1
ATOM 632 N N . PRO A 1 79 ? 2.030 9.498 3.006 1.00 85.44 79 PRO A N 1
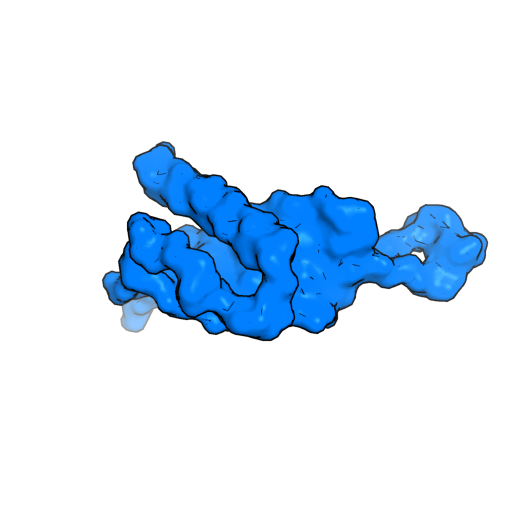ATOM 633 C CA . PRO A 1 79 ? 3.305 10.190 3.177 1.00 85.44 79 PRO A CA 1
ATOM 634 C C . PRO A 1 79 ? 3.644 11.136 2.027 1.00 85.44 79 PRO A C 1
ATOM 636 O O . PRO A 1 79 ? 3.531 10.770 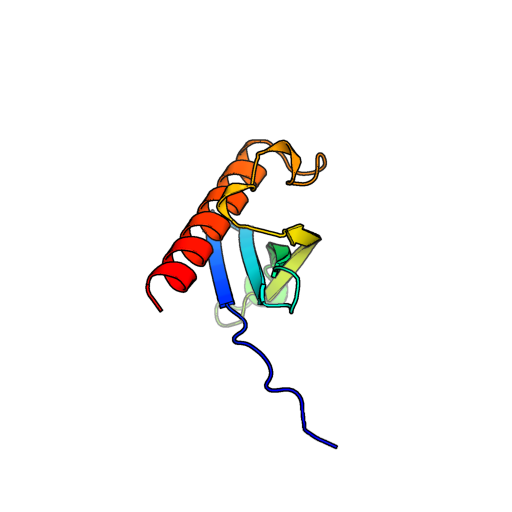0.857 1.00 85.44 79 PRO A O 1
ATOM 639 N N . SER A 1 80 ? 4.105 12.342 2.359 1.00 85.31 80 SER A N 1
ATOM 640 C CA . SER A 1 80 ? 4.524 13.364 1.387 1.00 85.31 80 SER A CA 1
ATOM 641 C C . SER A 1 80 ? 5.690 12.921 0.498 1.00 85.31 80 SER A C 1
ATOM 643 O O . SER A 1 80 ? 5.852 13.446 -0.596 1.00 85.31 80 SER A O 1
ATOM 645 N N . SER A 1 81 ? 6.463 11.922 0.933 1.00 88.00 81 SER A N 1
ATOM 646 C CA . SER A 1 81 ? 7.549 11.310 0.160 1.00 88.00 81 SER A CA 1
ATOM 647 C C . SER A 1 81 ? 7.076 10.477 -1.037 1.00 88.00 81 SER A C 1
ATOM 649 O O . SER A 1 81 ? 7.887 10.123 -1.891 1.00 88.00 81 SER A O 1
ATOM 651 N N . LEU A 1 82 ? 5.783 10.150 -1.112 1.00 89.44 82 LEU A N 1
ATOM 652 C CA . LEU A 1 82 ? 5.196 9.470 -2.260 1.00 89.44 82 LEU A CA 1
ATOM 653 C C . LEU A 1 82 ? 4.870 10.467 -3.372 1.00 89.44 82 LEU A C 1
ATOM 655 O O . LEU A 1 82 ? 4.253 11.507 -3.132 1.00 89.44 82 LEU A O 1
ATOM 659 N N . LEU A 1 83 ? 5.202 10.094 -4.608 1.00 91.50 83 LEU A N 1
ATOM 660 C CA . LEU A 1 83 ? 4.776 10.842 -5.789 1.00 91.50 83 LEU A CA 1
ATOM 661 C C . LEU A 1 83 ? 3.249 10.779 -5.947 1.00 91.50 83 LEU A C 1
ATOM 663 O O . LEU A 1 83 ? 2.610 9.823 -5.502 1.00 91.50 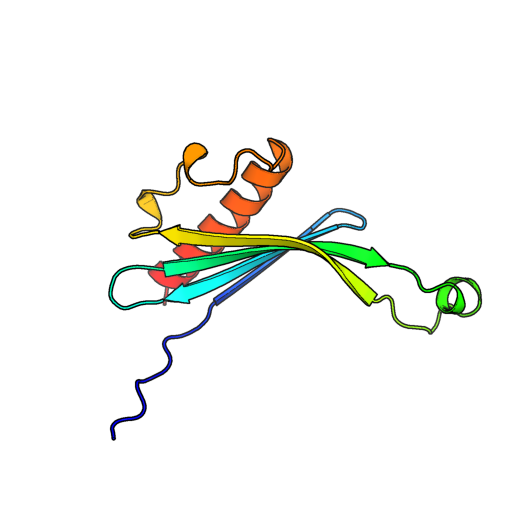83 LEU A O 1
ATOM 667 N N . TYR A 1 84 ? 2.674 11.758 -6.648 1.00 90.31 84 TYR A N 1
ATOM 668 C CA . TYR A 1 84 ? 1.228 11.842 -6.898 1.00 90.31 84 TYR A CA 1
ATOM 669 C C . TYR A 1 84 ? 0.639 10.538 -7.461 1.00 90.31 84 TYR A C 1
ATOM 671 O O . TYR A 1 84 ? -0.348 10.009 -6.948 1.00 90.31 84 TYR A O 1
ATOM 679 N N . GLU A 1 85 ? 1.301 9.955 -8.460 1.00 91.94 85 GLU A N 1
ATOM 680 C CA . GLU A 1 85 ? 0.899 8.677 -9.056 1.00 91.94 85 GLU A CA 1
ATOM 681 C C . GLU A 1 85 ? 0.903 7.530 -8.036 1.00 91.94 85 GLU A C 1
ATOM 683 O O . GLU A 1 85 ? 0.001 6.694 -8.017 1.00 91.94 85 GLU A O 1
ATOM 688 N N . GLU A 1 86 ? 1.898 7.496 -7.150 1.00 92.44 86 GLU A N 1
ATOM 689 C CA . GLU A 1 86 ? 2.046 6.443 -6.145 1.00 92.44 86 GLU A CA 1
ATOM 690 C C . GLU A 1 86 ? 0.983 6.558 -5.065 1.00 92.44 86 GLU A C 1
ATOM 692 O O . GLU A 1 86 ? 0.414 5.545 -4.656 1.00 92.44 86 GLU A O 1
ATOM 697 N N . LYS A 1 87 ? 0.659 7.789 -4.660 1.00 92.06 87 LYS A N 1
ATOM 698 C CA . LYS A 1 87 ? -0.452 8.058 -3.750 1.00 92.06 87 LYS A CA 1
ATOM 699 C C . LYS A 1 87 ? -1.775 7.570 -4.333 1.00 92.06 87 LYS A C 1
ATOM 701 O O . LYS A 1 87 ? -2.519 6.884 -3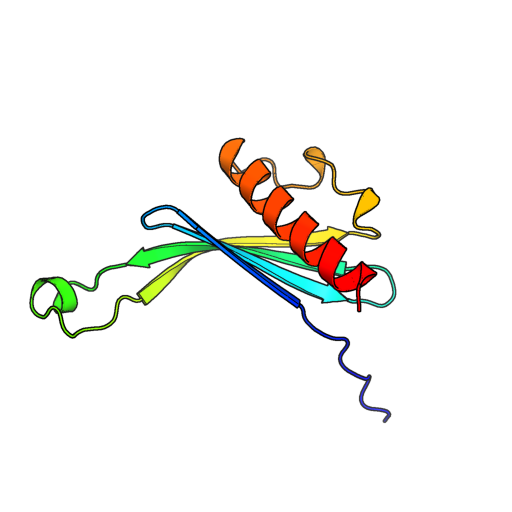.637 1.00 92.06 87 LYS A O 1
ATOM 706 N N . ASN A 1 88 ? -2.031 7.820 -5.617 1.00 92.38 88 ASN A N 1
ATOM 707 C CA . ASN A 1 88 ? -3.229 7.315 -6.292 1.00 92.38 88 ASN A CA 1
ATOM 708 C C . ASN A 1 88 ? -3.271 5.781 -6.341 1.00 92.38 88 ASN A C 1
ATOM 710 O O . ASN A 1 88 ? -4.319 5.182 -6.092 1.00 92.38 88 ASN A O 1
ATOM 714 N N . ILE A 1 89 ? -2.137 5.124 -6.606 1.00 94.31 89 ILE A N 1
ATOM 715 C CA . ILE A 1 89 ? -2.060 3.657 -6.601 1.00 94.31 89 ILE A CA 1
ATOM 716 C C . ILE A 1 89 ? -2.365 3.107 -5.205 1.00 94.31 89 ILE A C 1
ATOM 718 O O . ILE A 1 89 ? -3.209 2.220 -5.075 1.00 94.31 89 ILE A O 1
ATOM 722 N N . PHE A 1 90 ? -1.722 3.634 -4.160 1.00 94.44 90 PHE A N 1
ATOM 723 C CA . PHE A 1 90 ? -1.970 3.186 -2.790 1.00 94.44 90 PHE A CA 1
ATOM 724 C C . PHE A 1 90 ? -3.413 3.443 -2.360 1.00 94.44 90 PHE A C 1
ATOM 726 O O . PHE A 1 90 ? -4.044 2.526 -1.841 1.00 94.44 90 PHE A O 1
ATOM 733 N N . LYS A 1 91 ? -3.971 4.621 -2.662 1.00 91.94 91 LYS A N 1
ATOM 734 C CA . LYS A 1 91 ? -5.381 4.941 -2.404 1.00 91.94 91 LYS A CA 1
ATOM 735 C C . LYS A 1 91 ? -6.326 3.926 -3.053 1.00 91.94 91 LYS A C 1
ATOM 737 O O . LYS A 1 91 ? -7.234 3.425 -2.401 1.00 91.94 91 LYS A O 1
ATOM 742 N N . ASN A 1 92 ? -6.081 3.551 -4.307 1.00 92.69 92 ASN A N 1
ATOM 743 C CA . ASN A 1 92 ? -6.906 2.558 -4.996 1.00 92.69 92 ASN A CA 1
ATOM 744 C C . ASN A 1 92 ? -6.822 1.166 -4.354 1.00 92.69 92 ASN A C 1
ATOM 746 O O . ASN A 1 92 ? -7.832 0.469 -4.272 1.00 92.69 92 ASN A O 1
ATOM 750 N N . ILE A 1 93 ? -5.636 0.749 -3.897 1.00 94.25 93 ILE A N 1
ATOM 751 C CA . ILE A 1 93 ? -5.466 -0.532 -3.192 1.00 94.25 93 ILE A CA 1
ATOM 752 C C . ILE A 1 93 ? -6.199 -0.494 -1.846 1.00 94.25 93 ILE A C 1
ATOM 754 O O . ILE A 1 93 ? -6.923 -1.427 -1.510 1.00 94.25 93 ILE A O 1
ATOM 758 N N . ILE A 1 94 ? -6.053 0.598 -1.102 1.00 92.25 94 ILE A N 1
ATOM 759 C CA . ILE A 1 94 ? -6.728 0.824 0.176 1.00 92.25 94 ILE A CA 1
ATOM 760 C C . ILE A 1 94 ? -8.251 0.770 0.010 1.00 92.25 94 ILE A C 1
ATOM 762 O O . ILE A 1 94 ? -8.908 0.037 0.739 1.00 92.25 94 ILE A O 1
ATOM 766 N N . ASN A 1 95 ? -8.810 1.451 -0.994 1.00 90.44 95 ASN A N 1
ATOM 767 C CA . ASN A 1 95 ? -10.251 1.427 -1.265 1.00 90.44 95 ASN A CA 1
ATOM 768 C C . ASN A 1 95 ? -10.760 0.015 -1.592 1.00 90.44 95 ASN A C 1
ATOM 770 O O . ASN A 1 95 ? -11.871 -0.352 -1.219 1.00 90.44 95 ASN A O 1
ATOM 774 N N . LYS A 1 96 ? -9.954 -0.808 -2.279 1.00 91.44 96 LYS A N 1
ATOM 775 C CA . LYS A 1 96 ? -10.297 -2.222 -2.504 1.00 91.44 96 LYS A CA 1
ATOM 776 C C . LYS A 1 96 ? -10.322 -3.013 -1.202 1.00 91.44 96 LYS A C 1
ATOM 778 O O . LYS A 1 96 ? -11.188 -3.866 -1.043 1.00 91.44 96 LYS A O 1
ATOM 783 N N . ILE A 1 97 ? -9.384 -2.752 -0.293 1.00 90.81 97 ILE A N 1
ATOM 784 C CA . ILE A 1 97 ? -9.364 -3.379 1.032 1.00 90.81 97 ILE A CA 1
ATOM 785 C C . ILE A 1 97 ? -10.589 -2.945 1.842 1.00 90.81 97 ILE A C 1
ATOM 787 O O . ILE A 1 97 ? -11.258 -3.818 2.380 1.00 90.81 97 ILE A O 1
ATOM 791 N N . ALA A 1 98 ? -10.923 -1.651 1.861 1.00 88.75 98 ALA A N 1
ATOM 792 C CA . ALA A 1 98 ? -12.108 -1.124 2.542 1.00 88.75 98 ALA A CA 1
ATOM 793 C C . ALA A 1 98 ? -13.384 -1.858 2.099 1.00 88.75 98 ALA A C 1
ATOM 795 O O . ALA A 1 98 ? -14.076 -2.454 2.916 1.00 88.75 98 ALA A O 1
ATOM 796 N N . ARG A 1 99 ? -13.600 -1.975 0.781 1.00 88.62 99 ARG A N 1
ATOM 797 C CA . ARG A 1 99 ? -14.735 -2.730 0.223 1.00 88.62 99 ARG A CA 1
ATOM 798 C C . ARG A 1 99 ? -14.747 -4.202 0.636 1.00 88.62 99 ARG A C 1
ATOM 800 O O . ARG A 1 99 ? -15.816 -4.774 0.797 1.00 88.62 99 ARG A O 1
ATOM 807 N N . LYS A 1 100 ? -13.587 -4.855 0.774 1.00 87.44 100 LYS A N 1
ATOM 808 C CA . LYS A 1 100 ? -13.526 -6.252 1.250 1.00 87.44 100 LYS A CA 1
ATOM 809 C C . LYS A 1 100 ? -13.922 -6.376 2.719 1.00 87.44 100 LYS A C 1
ATOM 811 O O . LYS A 1 100 ? -14.415 -7.427 3.098 1.00 87.44 100 LYS A O 1
ATOM 816 N N . ILE A 1 101 ? -13.673 -5.341 3.520 1.00 84.88 101 ILE A N 1
ATOM 817 C CA . ILE A 1 101 ? -14.070 -5.291 4.930 1.00 84.88 101 ILE A CA 1
ATOM 818 C C . ILE A 1 101 ? -15.574 -5.041 5.047 1.00 84.88 101 ILE A C 1
ATOM 820 O O . ILE A 1 101 ? -16.215 -5.687 5.857 1.00 84.88 101 ILE A O 1
ATOM 824 N N . GLU A 1 102 ? -16.140 -4.147 4.234 1.00 82.44 102 GLU A N 1
ATOM 825 C CA . GLU A 1 102 ? -17.584 -3.854 4.238 1.00 82.44 102 GLU A CA 1
ATOM 826 C C . GLU A 1 102 ? -18.445 -5.037 3.772 1.00 82.44 102 GLU A C 1
ATOM 828 O O . GLU A 1 102 ? -19.571 -5.198 4.231 1.00 82.44 102 GLU A O 1
ATOM 833 N N . ASN A 1 103 ? -17.929 -5.855 2.848 1.00 77.44 103 ASN A N 1
ATOM 834 C CA . ASN A 1 103 ? -18.652 -6.995 2.272 1.00 77.44 103 ASN A CA 1
ATOM 835 C C . ASN A 1 103 ? -18.400 -8.335 2.995 1.00 77.44 103 ASN A C 1
ATOM 837 O O . ASN A 1 103 ? -18.851 -9.368 2.496 1.00 77.44 103 ASN A O 1
ATOM 841 N N . GLY A 1 104 ? -17.633 -8.350 4.091 1.00 61.88 104 GLY A N 1
ATOM 842 C CA . GLY A 1 104 ? -17.253 -9.561 4.834 1.00 61.88 104 GLY A CA 1
ATOM 843 C C . GLY A 1 104 ? -17.794 -9.567 6.252 1.00 61.88 104 GLY A C 1
ATOM 844 O O . GLY A 1 104 ? -18.165 -10.668 6.712 1.00 61.88 104 GLY A O 1
#

Sequence (104 aa):
MIKGKELPTLYDRVGIGSKNYCVTCKKKEDGYDLLLEKKIKIRSKRKVADPNKSTTRKIVFSTNIRISDFDKISYDVLPSSLLYEEKNIFKNIINKIARKIENG